Protein AF-A0A539E4X2-F1 (afdb_monomer_lite)

Structure (mmCIF, N/CA/C/O backbone):
data_AF-A0A539E4X2-F1
#
_entry.id   AF-A0A539E4X2-F1
#
loop_
_atom_site.group_PDB
_atom_site.id
_atom_site.type_symbol
_atom_site.label_atom_id
_atom_site.label_alt_id
_atom_site.label_comp_id
_atom_site.label_asym_id
_atom_site.label_entity_id
_atom_site.label_seq_id
_atom_site.pdbx_PDB_ins_code
_atom_site.Cartn_x
_atom_site.Cartn_y
_atom_site.Cartn_z
_atom_site.occupancy
_atom_site.B_iso_or_equiv
_atom_site.auth_seq_id
_atom_site.auth_comp_id
_atom_site.auth_asym_id
_atom_site.auth_atom_id
_atom_site.pdbx_PDB_model_num
ATOM 1 N N . MET A 1 1 ? -13.830 -9.307 -0.448 1.00 83.12 1 MET A N 1
ATOM 2 C CA . MET A 1 1 ? -12.886 -9.097 0.669 1.00 83.12 1 MET A CA 1
ATOM 3 C C . MET A 1 1 ? -11.981 -7.964 0.251 1.00 83.12 1 MET A C 1
ATOM 5 O O . MET A 1 1 ? -11.514 -8.007 -0.880 1.00 83.12 1 MET A O 1
ATOM 9 N N . THR A 1 2 ? -11.780 -6.974 1.115 1.00 92.88 2 THR A N 1
ATOM 10 C CA . THR A 1 2 ? -10.928 -5.829 0.786 1.00 92.88 2 THR A CA 1
ATOM 11 C C . THR A 1 2 ? -9.463 -6.242 0.739 1.00 92.88 2 THR A C 1
ATOM 13 O O . THR A 1 2 ? -8.992 -6.926 1.649 1.00 92.88 2 THR A O 1
ATOM 16 N N . ALA A 1 3 ? -8.750 -5.827 -0.303 1.00 92.62 3 ALA A N 1
ATOM 17 C CA . ALA A 1 3 ? -7.318 -6.049 -0.478 1.00 92.62 3 ALA A CA 1
ATOM 18 C C . ALA A 1 3 ? -6.615 -4.746 -0.877 1.00 92.62 3 ALA A C 1
ATOM 20 O O . ALA A 1 3 ? -7.242 -3.842 -1.428 1.00 92.62 3 ALA A O 1
ATOM 21 N N . VAL A 1 4 ? -5.315 -4.650 -0.603 1.00 94.12 4 VAL A N 1
ATOM 22 C CA . VAL A 1 4 ? -4.473 -3.553 -1.098 1.00 94.12 4 VAL A CA 1
ATOM 23 C C . VAL A 1 4 ? -3.965 -3.940 -2.484 1.00 94.12 4 VAL A C 1
ATOM 25 O O . VAL A 1 4 ? -3.352 -4.991 -2.630 1.00 94.12 4 VAL A O 1
ATOM 28 N N . ALA A 1 5 ? -4.230 -3.103 -3.484 1.00 94.31 5 ALA A N 1
ATOM 29 C CA . ALA A 1 5 ? -3.820 -3.321 -4.872 1.00 94.31 5 ALA A CA 1
ATOM 30 C C . ALA A 1 5 ? -2.583 -2.493 -5.258 1.00 94.31 5 ALA A C 1
ATOM 32 O O . ALA A 1 5 ? -1.733 -2.959 -6.011 1.00 94.31 5 ALA A O 1
ATOM 33 N N . GLU A 1 6 ? -2.461 -1.275 -4.723 1.00 95.31 6 GLU A N 1
ATOM 34 C CA . GLU A 1 6 ? -1.315 -0.390 -4.960 1.00 95.31 6 GLU A CA 1
ATOM 35 C C . GLU A 1 6 ? -0.941 0.350 -3.672 1.00 95.31 6 GLU A C 1
ATOM 37 O O . GLU A 1 6 ? -1.808 0.684 -2.859 1.00 95.31 6 GLU A O 1
ATOM 42 N N . ILE A 1 7 ? 0.347 0.635 -3.512 1.00 95.69 7 ILE A N 1
ATOM 43 C CA . ILE A 1 7 ? 0.905 1.516 -2.490 1.00 95.69 7 ILE A CA 1
ATOM 44 C C . ILE A 1 7 ? 1.701 2.614 -3.194 1.00 95.69 7 ILE A C 1
ATOM 46 O O . ILE A 1 7 ? 2.518 2.330 -4.070 1.00 95.69 7 ILE A O 1
ATOM 50 N N . VAL A 1 8 ? 1.487 3.863 -2.783 1.00 95.50 8 VAL A N 1
ATOM 51 C CA . VAL A 1 8 ? 2.258 5.013 -3.265 1.00 95.50 8 VAL A CA 1
ATOM 52 C C . VAL A 1 8 ? 3.367 5.332 -2.269 1.00 95.50 8 VAL A C 1
ATOM 54 O O . VAL A 1 8 ? 3.107 5.502 -1.075 1.00 95.50 8 VAL A O 1
ATOM 57 N N . VAL A 1 9 ? 4.599 5.410 -2.763 1.00 95.00 9 VAL A N 1
ATOM 58 C CA . VAL A 1 9 ? 5.823 5.563 -1.980 1.00 95.00 9 VAL A CA 1
ATOM 59 C C . VAL A 1 9 ? 6.567 6.819 -2.434 1.00 95.00 9 VAL A C 1
ATOM 61 O O . VAL A 1 9 ? 7.131 6.865 -3.523 1.00 95.00 9 VAL A O 1
ATOM 64 N N . GLY A 1 10 ? 6.619 7.832 -1.573 1.00 94.69 10 GLY A N 1
ATOM 65 C CA . GLY A 1 10 ? 7.502 8.984 -1.732 1.00 94.69 10 GLY A CA 1
ATOM 66 C C . GLY A 1 10 ? 8.947 8.574 -1.451 1.00 94.69 10 GLY A C 1
ATOM 67 O O . GLY A 1 10 ? 9.373 8.536 -0.293 1.00 94.69 10 GLY A O 1
ATOM 68 N N . SER A 1 11 ? 9.694 8.212 -2.492 1.00 92.56 11 SER A N 1
ATOM 69 C CA . SER A 1 11 ? 11.064 7.700 -2.385 1.00 92.56 11 SER A CA 1
ATOM 70 C C . SER A 1 11 ? 11.784 7.804 -3.734 1.00 92.56 11 SER A C 1
ATOM 72 O O . SER A 1 11 ? 11.144 7.610 -4.767 1.00 92.56 11 SER A O 1
ATOM 74 N N . PRO A 1 12 ? 13.103 8.083 -3.764 1.00 91.56 12 PRO A N 1
ATOM 75 C CA . PRO A 1 12 ? 13.886 7.912 -4.983 1.00 91.56 12 PRO A CA 1
ATOM 76 C C . PRO A 1 12 ? 13.907 6.433 -5.382 1.00 91.56 12 PRO A C 1
ATOM 78 O O . PRO A 1 12 ? 13.934 5.558 -4.518 1.00 91.56 12 PRO A O 1
ATOM 81 N N . ILE A 1 13 ? 13.949 6.150 -6.683 1.00 93.25 13 ILE A N 1
ATOM 82 C CA . ILE A 1 13 ? 13.906 4.773 -7.198 1.00 93.25 13 ILE A CA 1
ATOM 83 C C . ILE A 1 13 ? 15.247 4.031 -7.073 1.00 93.25 13 ILE A C 1
ATOM 85 O O . ILE A 1 13 ? 15.255 2.805 -6.987 1.00 93.25 13 ILE A O 1
ATOM 89 N N . ASP A 1 14 ? 16.380 4.742 -7.013 1.00 93.50 14 ASP A N 1
ATOM 90 C CA . ASP A 1 14 ? 17.717 4.128 -7.081 1.00 93.50 14 ASP A CA 1
ATOM 91 C C . ASP A 1 14 ? 17.973 3.043 -6.015 1.00 93.50 14 ASP A C 1
ATOM 93 O O . ASP A 1 14 ? 18.451 1.962 -6.373 1.00 93.50 14 ASP A O 1
ATOM 97 N N . PRO A 1 15 ? 17.629 3.238 -4.722 1.00 92.88 15 PRO A N 1
ATOM 98 C CA . PRO A 1 15 ? 17.822 2.196 -3.712 1.00 92.88 15 PRO A CA 1
ATOM 99 C C . PRO A 1 15 ? 16.979 0.941 -3.970 1.00 92.88 15 PRO A C 1
ATOM 101 O O . PRO A 1 15 ? 17.388 -0.163 -3.620 1.00 92.88 15 PRO A O 1
ATOM 104 N N . TRP A 1 16 ? 15.812 1.100 -4.594 1.00 92.69 16 TRP A N 1
ATOM 105 C CA . TRP A 1 16 ? 14.897 0.008 -4.908 1.00 92.69 16 TRP A CA 1
ATOM 106 C C . TRP A 1 16 ? 15.384 -0.814 -6.104 1.00 92.69 16 TRP A C 1
ATOM 108 O O . TRP A 1 16 ? 15.370 -2.045 -6.058 1.00 92.69 16 TRP A O 1
ATOM 118 N N . LEU A 1 17 ? 15.903 -0.146 -7.137 1.00 93.56 17 LEU A N 1
ATOM 119 C CA . LEU A 1 17 ? 16.594 -0.810 -8.246 1.00 93.56 17 LEU A CA 1
ATOM 120 C C . LEU A 1 17 ? 17.804 -1.607 -7.739 1.00 93.56 17 LEU A C 1
ATOM 122 O O . LEU A 1 17 ? 18.009 -2.750 -8.145 1.00 93.56 17 LEU A O 1
ATOM 126 N N . ALA A 1 18 ? 18.573 -1.041 -6.803 1.00 94.06 18 ALA A N 1
ATOM 127 C CA . ALA A 1 18 ? 19.769 -1.678 -6.251 1.00 94.06 18 ALA A CA 1
ATOM 128 C C . ALA A 1 18 ? 19.484 -2.993 -5.500 1.00 94.06 18 ALA A C 1
ATOM 130 O O . ALA A 1 18 ? 20.356 -3.861 -5.451 1.00 94.06 18 ALA A O 1
ATOM 131 N N . ILE A 1 19 ? 18.280 -3.168 -4.941 1.00 91.69 19 ILE A N 1
ATOM 132 C CA . ILE A 1 19 ? 17.862 -4.425 -4.294 1.00 91.69 19 ILE A CA 1
ATOM 133 C C . ILE A 1 19 ? 17.153 -5.397 -5.250 1.00 91.69 19 ILE A C 1
ATOM 135 O O . ILE A 1 19 ? 16.756 -6.482 -4.824 1.00 91.69 19 ILE A O 1
ATOM 139 N N . GLY A 1 20 ? 17.032 -5.043 -6.533 1.00 91.25 20 GLY A N 1
ATOM 140 C CA . GLY A 1 20 ? 16.542 -5.929 -7.587 1.00 91.25 20 GLY A CA 1
ATOM 141 C C . GLY A 1 20 ? 15.102 -5.693 -8.037 1.00 91.25 20 GLY A C 1
ATOM 142 O O . GLY A 1 20 ? 14.577 -6.526 -8.780 1.00 91.25 20 GLY A O 1
ATOM 143 N N . LEU A 1 21 ? 14.455 -4.587 -7.641 1.00 91.06 21 LEU A N 1
ATOM 144 C CA . LEU A 1 21 ? 13.145 -4.249 -8.198 1.00 91.06 21 LEU A CA 1
ATOM 145 C C . LEU A 1 21 ? 13.294 -3.881 -9.673 1.00 91.06 21 LEU A C 1
ATOM 147 O O . LEU A 1 21 ? 14.152 -3.087 -10.049 1.00 91.06 21 LEU A O 1
ATOM 151 N N . THR A 1 22 ? 12.403 -4.415 -10.503 1.00 90.75 22 THR A N 1
ATOM 152 C CA . THR A 1 22 ? 12.198 -3.908 -11.862 1.00 90.75 22 THR A CA 1
ATOM 153 C C . THR A 1 22 ? 11.105 -2.850 -11.810 1.00 90.75 22 THR A C 1
ATOM 155 O O . THR A 1 22 ? 9.989 -3.146 -11.384 1.00 90.75 22 THR A O 1
ATOM 158 N N . ILE A 1 23 ? 11.436 -1.624 -12.212 1.00 92.12 23 ILE A N 1
ATOM 159 C CA . ILE A 1 23 ? 10.525 -0.475 -12.194 1.00 92.12 23 ILE A CA 1
ATOM 160 C C . ILE A 1 23 ? 10.304 -0.012 -13.637 1.00 92.12 23 ILE A C 1
ATOM 162 O O . ILE A 1 23 ? 11.270 0.222 -14.362 1.00 92.12 23 ILE A O 1
ATOM 166 N N . SER A 1 24 ? 9.041 0.123 -14.042 1.00 91.12 24 SER A N 1
ATOM 167 C CA . SER A 1 24 ? 8.611 0.698 -15.323 1.00 91.12 24 SER A CA 1
ATOM 168 C C . SER A 1 24 ? 7.533 1.737 -15.058 1.00 91.12 24 SER A C 1
ATOM 170 O O . SER A 1 24 ? 6.622 1.470 -14.280 1.00 91.12 24 SER A O 1
ATOM 172 N N . ASP A 1 25 ? 7.627 2.905 -15.694 1.00 92.00 25 ASP A N 1
ATOM 173 C CA . ASP A 1 25 ? 6.683 4.020 -15.501 1.00 92.00 25 ASP A CA 1
ATOM 174 C C . ASP A 1 25 ? 6.446 4.350 -14.014 1.00 92.00 25 ASP A C 1
ATOM 176 O O . ASP A 1 25 ? 5.312 4.492 -13.552 1.00 92.00 25 ASP A O 1
ATOM 180 N N . ASP A 1 26 ? 7.546 4.401 -13.255 1.00 93.75 26 ASP A N 1
ATOM 181 C CA . ASP A 1 26 ? 7.581 4.608 -11.803 1.00 93.75 26 ASP A CA 1
ATOM 182 C C . ASP A 1 26 ? 6.811 3.560 -10.981 1.00 93.75 26 ASP A C 1
ATOM 184 O O . ASP A 1 26 ? 6.502 3.782 -9.812 1.00 93.75 26 ASP A O 1
ATOM 188 N N . VAL A 1 27 ? 6.516 2.392 -11.557 1.00 93.12 27 VAL A N 1
ATOM 189 C CA . VAL A 1 27 ? 5.821 1.296 -10.879 1.00 93.12 27 VAL A CA 1
ATOM 190 C C . VAL A 1 27 ? 6.664 0.024 -10.889 1.00 93.12 27 VAL A C 1
ATOM 192 O O . VAL A 1 27 ? 7.100 -0.454 -11.935 1.00 93.12 27 VAL A O 1
ATOM 195 N N . ALA A 1 28 ? 6.862 -0.563 -9.712 1.00 91.38 28 ALA A N 1
ATOM 1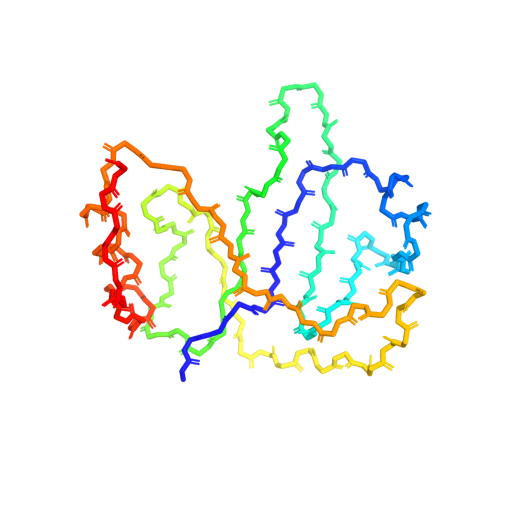96 C CA . ALA A 1 28 ? 7.231 -1.970 -9.573 1.00 91.38 28 ALA A CA 1
ATOM 197 C C . ALA A 1 28 ? 6.001 -2.788 -9.194 1.00 91.38 28 ALA A C 1
ATOM 199 O O . ALA A 1 28 ? 5.060 -2.274 -8.597 1.00 91.38 28 ALA A O 1
ATOM 200 N N . SER A 1 29 ? 6.035 -4.088 -9.460 1.00 88.81 29 SER A N 1
ATOM 201 C CA . SER A 1 29 ? 5.053 -5.005 -8.896 1.00 88.81 29 SER A CA 1
ATOM 202 C C . SER A 1 29 ? 5.741 -6.153 -8.181 1.00 88.81 29 SER A C 1
ATOM 204 O O . SER A 1 29 ? 6.689 -6.752 -8.689 1.00 88.81 29 SER A O 1
ATOM 206 N N . ILE A 1 30 ? 5.288 -6.409 -6.957 1.00 86.25 30 ILE A N 1
ATOM 207 C CA . ILE A 1 30 ? 5.887 -7.367 -6.033 1.00 86.25 30 ILE A CA 1
ATOM 208 C C . ILE A 1 30 ? 4.755 -8.047 -5.285 1.00 86.25 30 ILE A C 1
ATOM 210 O O . ILE A 1 30 ? 3.865 -7.379 -4.770 1.00 86.25 30 ILE A O 1
ATOM 214 N N . GLY A 1 31 ? 4.758 -9.377 -5.207 1.00 84.00 31 GLY A N 1
ATOM 215 C CA . GLY A 1 31 ? 3.796 -10.085 -4.357 1.00 84.00 31 GLY A CA 1
ATOM 216 C C . GLY A 1 31 ? 2.321 -9.759 -4.639 1.00 84.00 31 GLY A C 1
ATOM 217 O O . GLY A 1 31 ? 1.510 -9.807 -3.718 1.00 84.00 31 GLY A O 1
ATOM 218 N N . GLY A 1 32 ? 1.988 -9.377 -5.879 1.00 84.50 32 GLY A N 1
ATOM 219 C CA . GLY A 1 32 ? 0.633 -9.005 -6.296 1.00 84.50 32 GLY A CA 1
ATOM 220 C C . GLY A 1 32 ? 0.193 -7.576 -5.954 1.00 84.50 32 GLY A C 1
ATOM 221 O O . GLY A 1 32 ? -0.967 -7.254 -6.189 1.00 84.50 32 GLY A O 1
ATOM 222 N N . ILE A 1 33 ? 1.080 -6.725 -5.426 1.00 90.88 33 ILE A N 1
ATOM 223 C CA . ILE A 1 33 ? 0.799 -5.314 -5.127 1.00 90.88 33 ILE A CA 1
ATOM 224 C C . ILE A 1 33 ? 1.710 -4.427 -5.977 1.00 90.88 33 ILE A C 1
ATOM 226 O O . ILE A 1 33 ? 2.922 -4.647 -6.055 1.00 90.88 33 ILE A O 1
ATOM 230 N N . ALA A 1 34 ? 1.125 -3.397 -6.584 1.00 92.69 34 ALA A N 1
ATOM 231 C CA . ALA A 1 34 ? 1.873 -2.356 -7.269 1.00 92.69 34 ALA A CA 1
ATOM 232 C C . ALA A 1 34 ? 2.513 -1.388 -6.258 1.00 92.69 34 ALA A C 1
ATOM 234 O O . ALA A 1 34 ? 1.863 -0.901 -5.333 1.00 92.69 34 ALA A O 1
ATOM 235 N N . LEU A 1 35 ? 3.790 -1.082 -6.448 1.00 93.94 35 LEU A N 1
ATOM 236 C CA . LEU A 1 35 ? 4.505 -0.020 -5.756 1.00 93.94 35 LEU A CA 1
ATOM 237 C C . LEU A 1 35 ? 4.723 1.127 -6.732 1.00 93.94 35 LEU A C 1
ATOM 239 O O . LEU A 1 35 ? 5.552 1.008 -7.631 1.00 93.94 35 LEU A O 1
ATOM 243 N N . ARG A 1 36 ? 3.994 2.225 -6.544 1.00 94.94 36 ARG A N 1
ATOM 244 C CA . ARG A 1 36 ? 4.169 3.458 -7.312 1.00 94.94 36 ARG A CA 1
ATOM 245 C C . ARG A 1 36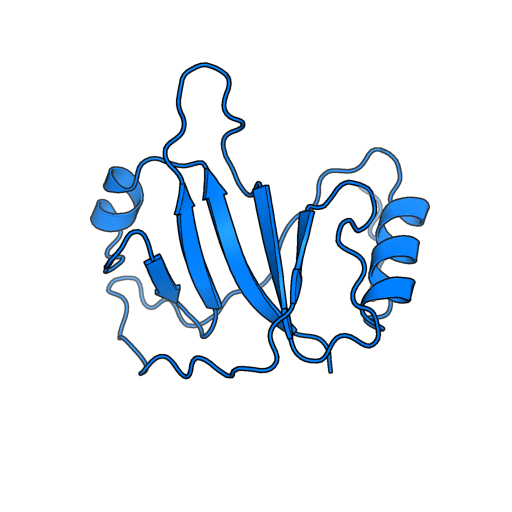 ? 5.118 4.386 -6.578 1.00 94.94 36 ARG A C 1
ATOM 247 O O . ARG A 1 36 ? 4.825 4.803 -5.461 1.00 94.94 36 ARG A O 1
ATOM 254 N N . PHE A 1 37 ? 6.221 4.735 -7.212 1.00 95.00 37 PHE A N 1
ATOM 255 C CA . PHE A 1 37 ? 7.189 5.674 -6.679 1.00 95.00 37 PHE A CA 1
ATOM 256 C C . PHE A 1 37 ? 6.831 7.088 -7.124 1.00 95.00 37 PHE A C 1
ATOM 258 O O . PHE A 1 37 ? 6.586 7.349 -8.296 1.00 95.00 37 PHE A O 1
ATOM 265 N N . GLU A 1 38 ? 6.779 8.012 -6.176 1.00 92.50 38 GLU A N 1
ATOM 266 C CA . GLU A 1 38 ? 6.613 9.433 -6.458 1.00 92.50 38 GLU A CA 1
ATOM 267 C C . GLU A 1 38 ? 7.887 10.167 -6.045 1.00 92.50 38 GLU A C 1
ATOM 269 O O . GLU A 1 38 ? 8.443 9.935 -4.965 1.00 92.50 38 GLU A O 1
ATOM 274 N N . SER A 1 39 ? 8.354 11.068 -6.913 1.00 82.25 39 SER A N 1
ATOM 275 C CA . SER A 1 39 ? 9.524 11.891 -6.624 1.00 82.25 39 SER A CA 1
ATOM 276 C C . SER A 1 39 ? 9.279 12.734 -5.375 1.00 82.25 39 SER A C 1
ATOM 278 O O . SER A 1 39 ? 8.329 13.513 -5.304 1.00 82.25 39 SER A O 1
ATOM 280 N N . ILE A 1 40 ? 10.188 12.632 -4.413 1.00 80.19 40 ILE A N 1
ATOM 281 C CA . ILE A 1 40 ? 10.220 13.514 -3.250 1.00 80.19 40 ILE A CA 1
ATOM 282 C C . ILE A 1 40 ? 10.933 14.817 -3.628 1.00 80.19 40 ILE A C 1
ATOM 284 O O . ILE A 1 40 ? 12.157 14.879 -3.668 1.00 80.19 40 ILE A O 1
ATOM 288 N N . GLY A 1 41 ? 10.160 15.855 -3.953 1.00 71.94 41 GLY A N 1
ATOM 289 C CA . GLY A 1 41 ? 10.676 17.224 -4.068 1.00 71.94 41 GLY A CA 1
ATOM 290 C C . GLY A 1 41 ? 10.865 17.884 -2.698 1.00 71.94 41 GLY A C 1
ATOM 291 O O . GLY A 1 41 ? 10.452 17.329 -1.675 1.00 71.94 41 GLY A O 1
ATOM 292 N N . ASP A 1 42 ? 11.416 19.098 -2.676 1.00 65.12 42 ASP A N 1
ATOM 293 C CA . ASP A 1 42 ? 11.578 19.882 -1.446 1.00 65.12 42 ASP A CA 1
ATOM 294 C C . ASP A 1 42 ? 10.226 20.069 -0.730 1.00 65.12 42 ASP A C 1
ATOM 296 O O . ASP A 1 42 ? 9.288 20.659 -1.268 1.00 65.12 42 ASP A O 1
ATOM 300 N N . GLY A 1 43 ? 10.110 19.524 0.486 1.00 65.25 43 GLY A N 1
ATOM 301 C CA . GLY A 1 43 ? 8.885 19.556 1.299 1.00 65.25 43 GLY A CA 1
ATOM 302 C C . GLY A 1 43 ? 7.924 18.374 1.109 1.00 65.25 43 GLY A C 1
ATOM 303 O O . GLY A 1 43 ? 6.895 18.322 1.782 1.00 65.25 43 GLY A O 1
ATOM 304 N N . SER A 1 44 ? 8.244 17.411 0.240 1.00 70.00 44 SER A N 1
ATOM 305 C CA . SER A 1 44 ? 7.444 16.189 0.072 1.00 70.00 44 SER A CA 1
ATOM 306 C C . SER A 1 44 ? 7.683 15.213 1.225 1.00 70.00 44 SER A C 1
ATOM 308 O O . SER A 1 44 ? 8.813 15.025 1.676 1.00 70.00 44 SER A O 1
ATOM 310 N N . GLN A 1 45 ? 6.620 14.564 1.699 1.00 72.31 45 GLN A N 1
ATOM 311 C CA . GLN A 1 45 ? 6.729 13.565 2.758 1.00 72.31 45 GLN A CA 1
ATOM 312 C C . GLN A 1 45 ? 7.279 12.253 2.184 1.00 72.31 45 GLN A C 1
ATOM 314 O O . GLN A 1 45 ? 6.657 11.640 1.319 1.00 72.31 45 GLN A O 1
ATOM 319 N N . ALA A 1 46 ? 8.439 11.823 2.680 1.00 87.81 46 ALA A N 1
ATOM 320 C CA . ALA A 1 46 ? 8.981 10.507 2.367 1.00 87.81 46 ALA A CA 1
ATOM 321 C C . ALA A 1 46 ? 8.151 9.386 3.018 1.00 87.81 46 ALA A C 1
ATOM 323 O O . ALA A 1 46 ? 7.529 9.580 4.067 1.00 87.81 46 ALA A O 1
ATOM 324 N N . GLY A 1 47 ? 8.195 8.195 2.422 1.00 91.19 47 GLY A N 1
ATOM 325 C CA . GLY A 1 47 ? 7.489 7.007 2.907 1.00 91.19 47 GLY A CA 1
ATOM 326 C C . GLY A 1 47 ? 6.175 6.753 2.174 1.00 91.19 47 GLY A C 1
ATOM 327 O O . GLY A 1 47 ? 6.000 7.169 1.035 1.00 91.19 47 GLY A O 1
ATOM 328 N N . ILE A 1 48 ? 5.258 6.022 2.805 1.00 93.19 48 ILE A N 1
ATOM 329 C CA . ILE A 1 48 ? 3.995 5.619 2.175 1.00 93.19 48 ILE A CA 1
ATOM 330 C C . ILE A 1 48 ? 2.969 6.743 2.317 1.00 93.19 48 ILE A C 1
ATOM 332 O O . ILE A 1 48 ? 2.648 7.154 3.432 1.00 93.19 48 ILE A O 1
ATOM 336 N N . THR A 1 49 ? 2.459 7.239 1.192 1.00 92.94 49 THR A N 1
ATOM 337 C CA . THR A 1 49 ? 1.611 8.444 1.140 1.00 92.94 49 THR A CA 1
ATOM 338 C C . THR A 1 49 ? 0.161 8.150 0.761 1.00 92.94 49 THR A C 1
ATOM 340 O O . THR A 1 49 ? -0.720 8.971 1.031 1.00 92.94 49 THR A O 1
ATOM 343 N N . ALA A 1 50 ? -0.106 6.998 0.142 1.00 95.50 50 ALA A N 1
ATOM 344 C CA . ALA A 1 50 ? -1.448 6.544 -0.210 1.00 95.50 50 ALA A CA 1
ATOM 345 C C . ALA A 1 50 ? -1.493 5.030 -0.456 1.00 95.50 50 ALA A C 1
ATOM 347 O O . ALA A 1 50 ? -0.463 4.391 -0.681 1.00 95.50 50 ALA A O 1
ATOM 348 N N . TRP A 1 51 ? -2.706 4.482 -0.493 1.00 96.56 51 TRP A N 1
ATOM 349 C CA . TRP A 1 51 ? -2.981 3.144 -1.015 1.00 96.56 51 TRP A CA 1
ATOM 350 C C . TRP A 1 51 ? -4.155 3.153 -1.997 1.00 96.56 51 TRP A C 1
ATOM 352 O O . TRP A 1 51 ? -4.979 4.076 -2.012 1.00 96.56 51 TRP A O 1
ATOM 362 N N . THR A 1 52 ? -4.269 2.074 -2.760 1.00 96.44 52 THR A N 1
ATOM 363 C CA . THR A 1 52 ? -5.454 1.735 -3.547 1.00 96.44 52 THR A CA 1
ATOM 364 C C . THR A 1 52 ? -6.040 0.436 -3.015 1.00 96.44 52 THR A C 1
ATOM 366 O O . THR A 1 52 ? -5.332 -0.564 -2.902 1.00 96.44 52 THR A O 1
ATOM 369 N N . LEU A 1 53 ? -7.331 0.449 -2.685 1.00 95.81 53 LEU A N 1
ATOM 370 C CA . LEU A 1 53 ? -8.062 -0.707 -2.182 1.00 95.81 53 LEU A CA 1
ATOM 371 C C . LEU A 1 53 ? -8.930 -1.328 -3.276 1.00 95.81 53 LEU A C 1
ATOM 373 O O . LEU A 1 53 ? -9.552 -0.631 -4.073 1.00 95.81 53 LEU A O 1
ATOM 377 N N . GLN A 1 54 ? -9.027 -2.647 -3.264 1.00 94.00 54 GLN A N 1
ATOM 378 C CA . GLN A 1 54 ? -9.913 -3.414 -4.128 1.00 94.00 54 GLN A CA 1
ATOM 379 C C . GLN A 1 54 ? -10.959 -4.143 -3.293 1.00 94.00 54 GLN A C 1
ATOM 381 O O . GLN A 1 54 ? -10.643 -4.655 -2.221 1.00 94.00 54 GLN A O 1
ATOM 386 N N . GLY A 1 55 ? -12.199 -4.218 -3.787 1.00 92.75 55 GLY A N 1
ATOM 387 C CA . GLY A 1 55 ? -13.273 -4.978 -3.137 1.00 92.75 55 GLY A CA 1
ATOM 388 C C . GLY A 1 55 ? -13.733 -4.395 -1.796 1.00 92.75 55 GLY A C 1
ATOM 389 O O . GLY A 1 55 ? -14.273 -5.135 -0.969 1.00 92.75 55 GLY A O 1
ATOM 390 N N . SER A 1 56 ? -13.484 -3.098 -1.591 1.00 93.31 56 SER A N 1
ATOM 391 C CA . SER A 1 56 ? -13.908 -2.327 -0.421 1.00 93.31 56 SER A CA 1
ATOM 392 C C . SER A 1 56 ? -15.418 -2.060 -0.444 1.00 93.31 56 SER A C 1
ATOM 394 O O . SER A 1 56 ? -15.952 -1.739 -1.505 1.00 93.31 56 SER A O 1
ATOM 396 N N . PRO A 1 57 ? -16.125 -2.141 0.701 1.00 93.00 57 PRO A N 1
ATOM 397 C CA . PRO A 1 57 ? -17.543 -1.778 0.791 1.00 93.00 57 PRO A CA 1
ATOM 398 C C . PRO A 1 57 ? -17.782 -0.259 0.742 1.00 93.00 57 PRO A C 1
ATOM 400 O O . PRO A 1 57 ? -18.918 0.182 0.587 1.00 93.00 57 PRO A O 1
ATOM 403 N N . SER A 1 58 ? -16.725 0.538 0.906 1.00 93.44 58 SER A N 1
ATOM 404 C CA . SER A 1 58 ? -16.743 2.000 0.893 1.00 93.44 58 SER A CA 1
ATOM 405 C C . SER A 1 58 ? -15.841 2.549 -0.208 1.00 93.44 58 SER A C 1
ATOM 407 O O . SER A 1 58 ? -14.901 1.877 -0.631 1.00 93.44 58 SER A O 1
ATOM 409 N N . THR A 1 59 ? -16.094 3.794 -0.615 1.00 95.81 59 THR A N 1
ATOM 410 C CA . THR A 1 59 ? -15.289 4.546 -1.589 1.00 95.81 59 THR A CA 1
ATOM 411 C C . THR A 1 59 ? -14.797 5.893 -1.038 1.00 95.81 59 THR A C 1
ATOM 413 O O . THR A 1 59 ? -14.545 6.828 -1.801 1.00 95.81 59 THR A O 1
ATOM 416 N N . ILE A 1 60 ? -14.685 6.048 0.290 1.00 96.81 60 ILE A N 1
ATOM 417 C CA . ILE A 1 60 ? -14.221 7.309 0.895 1.00 96.81 60 ILE A CA 1
ATOM 418 C C . ILE A 1 60 ? -12.754 7.601 0.557 1.00 96.81 60 ILE A C 1
ATOM 420 O O . ILE A 1 60 ? -11.892 6.734 0.668 1.00 96.81 60 ILE A O 1
ATOM 424 N N . ALA A 1 61 ? -12.449 8.840 0.175 1.00 97.44 61 ALA A N 1
ATOM 425 C CA . ALA A 1 61 ? -11.118 9.208 -0.320 1.00 97.44 61 ALA A CA 1
ATOM 426 C C . ALA A 1 61 ? -10.029 9.287 0.771 1.00 97.44 61 ALA A C 1
ATOM 428 O O . ALA A 1 61 ? -8.838 9.343 0.458 1.00 97.44 61 ALA A O 1
ATOM 429 N N . VAL A 1 62 ? -10.416 9.336 2.049 1.00 97.38 62 VAL A N 1
ATOM 430 C CA . VAL A 1 62 ? -9.496 9.442 3.189 1.00 97.38 62 VAL A CA 1
ATOM 431 C C . VAL A 1 62 ? -10.023 8.607 4.357 1.00 97.38 62 VAL A C 1
ATOM 433 O O . VAL A 1 62 ? -11.146 8.830 4.804 1.00 97.38 62 VAL A O 1
ATOM 436 N N . ILE A 1 63 ? -9.204 7.690 4.875 1.00 97.25 63 ILE A N 1
ATOM 437 C CA . ILE A 1 63 ? -9.497 6.863 6.057 1.00 97.25 63 ILE A CA 1
ATOM 438 C C . ILE A 1 63 ? -8.580 7.322 7.197 1.00 97.25 63 ILE A C 1
ATOM 440 O O . ILE A 1 63 ? -7.390 7.045 7.161 1.00 97.25 63 ILE A O 1
ATOM 444 N N . ASP A 1 64 ? -9.102 8.060 8.183 1.00 96.06 64 ASP A N 1
ATOM 445 C CA . ASP A 1 64 ? -8.332 8.613 9.325 1.00 96.06 64 ASP A CA 1
ATOM 446 C C . ASP A 1 64 ? -7.002 9.297 8.924 1.00 96.06 64 ASP A C 1
ATOM 448 O O . ASP A 1 64 ? -5.953 9.087 9.525 1.00 96.06 64 ASP A O 1
ATOM 452 N N . GLY A 1 65 ? -7.037 10.104 7.858 1.00 94.06 65 GLY A N 1
ATOM 453 C CA . GLY A 1 65 ? -5.861 10.801 7.313 1.00 94.06 65 GLY A CA 1
ATOM 454 C C . GLY A 1 65 ? -5.083 10.024 6.244 1.00 94.06 65 GLY A C 1
ATOM 455 O O . GLY A 1 65 ? -4.233 10.604 5.572 1.00 94.06 65 GLY A O 1
ATOM 456 N N . LEU A 1 66 ? -5.405 8.749 6.017 1.00 94.88 66 LEU A N 1
ATOM 457 C CA . LEU A 1 66 ? -4.773 7.907 5.002 1.00 94.88 66 LEU A CA 1
ATOM 458 C C . LEU A 1 66 ? -5.456 8.109 3.651 1.00 94.88 66 LEU A C 1
ATOM 460 O O . LEU A 1 66 ? -6.624 7.748 3.460 1.00 94.88 66 LEU A O 1
ATOM 464 N N . ARG A 1 67 ? -4.731 8.697 2.695 1.00 96.75 67 ARG A N 1
ATOM 465 C CA . ARG A 1 67 ? -5.231 8.906 1.334 1.00 96.75 67 ARG A CA 1
ATOM 466 C C . ARG A 1 67 ? -5.533 7.556 0.684 1.00 96.75 67 ARG A C 1
ATOM 468 O O . ARG A 1 67 ? -4.660 6.700 0.576 1.00 96.75 67 ARG A O 1
ATOM 475 N N . THR A 1 68 ? -6.774 7.395 0.244 1.00 97.69 68 THR A N 1
ATOM 476 C CA . THR A 1 68 ? -7.320 6.121 -0.218 1.00 97.69 68 THR A CA 1
ATOM 477 C C . THR A 1 68 ? -7.911 6.272 -1.614 1.00 97.69 68 THR A C 1
ATOM 479 O O . THR A 1 68 ? -8.747 7.140 -1.860 1.00 97.69 68 THR A O 1
ATOM 482 N N . ARG A 1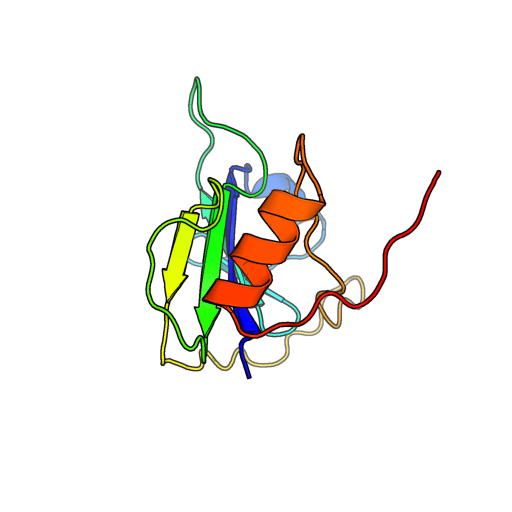 69 ? -7.481 5.408 -2.530 1.00 97.19 69 ARG A N 1
ATOM 483 C CA . ARG A 1 69 ? -8.084 5.210 -3.852 1.00 97.19 69 ARG A CA 1
ATOM 484 C C . ARG A 1 69 ? -8.741 3.835 -3.914 1.00 97.19 69 ARG A C 1
ATOM 486 O O . ARG A 1 69 ? -8.514 3.000 -3.039 1.00 97.19 69 ARG A O 1
ATOM 493 N N . TYR A 1 70 ? -9.522 3.599 -4.961 1.00 96.19 70 TYR A N 1
ATOM 494 C CA . TYR A 1 70 ? -10.204 2.327 -5.176 1.00 96.19 70 TYR A CA 1
ATOM 495 C C . TYR A 1 70 ? -10.038 1.863 -6.613 1.00 96.19 70 TYR A C 1
ATOM 497 O O . TYR A 1 70 ? -9.928 2.690 -7.519 1.00 96.19 70 TYR A O 1
ATOM 505 N N . THR A 1 71 ? -10.027 0.550 -6.803 1.00 93.69 71 THR A N 1
ATOM 506 C CA . THR A 1 71 ? -10.025 -0.072 -8.124 1.00 93.69 71 THR A CA 1
ATOM 507 C C . THR A 1 71 ? -10.884 -1.328 -8.126 1.00 93.69 71 THR A C 1
ATOM 509 O O . THR A 1 71 ? -10.858 -2.112 -7.174 1.00 93.69 71 THR A O 1
ATOM 512 N N . ASP A 1 72 ? -11.612 -1.528 -9.220 1.00 87.56 72 ASP A N 1
ATOM 513 C CA . ASP A 1 72 ? -12.263 -2.801 -9.535 1.00 87.56 72 ASP A CA 1
ATOM 514 C C . ASP A 1 72 ? -11.364 -3.685 -10.415 1.00 87.56 72 ASP A C 1
ATOM 516 O O . ASP A 1 72 ? -11.597 -4.886 -10.553 1.00 87.56 72 ASP A O 1
ATOM 520 N N . GLU A 1 73 ? -10.300 -3.115 -10.986 1.00 80.94 73 GLU A N 1
ATOM 521 C CA . GLU A 1 73 ? -9.403 -3.800 -11.906 1.00 80.94 73 GLU A CA 1
ATOM 522 C C . GLU A 1 73 ? -8.372 -4.645 -11.153 1.00 80.94 73 GLU A C 1
ATOM 524 O O . GLU A 1 73 ? -7.607 -4.156 -10.318 1.00 80.94 73 GLU A O 1
ATOM 529 N N . LEU A 1 74 ? -8.344 -5.941 -11.469 1.00 65.94 74 LEU A N 1
ATOM 530 C CA . LEU A 1 74 ? -7.270 -6.842 -11.072 1.00 65.94 74 LEU A CA 1
ATOM 531 C C . LEU A 1 74 ? -6.095 -6.645 -12.026 1.00 65.94 74 LEU A C 1
ATOM 533 O O . LEU A 1 74 ? -6.079 -7.213 -13.118 1.00 65.94 74 LEU A O 1
ATOM 537 N N . VAL A 1 75 ? -5.082 -5.894 -11.599 1.00 64.56 75 VAL A N 1
ATOM 538 C CA . VAL A 1 75 ? -3.802 -5.880 -12.313 1.00 64.56 75 VAL A CA 1
ATOM 539 C C . VAL A 1 75 ? -3.045 -7.152 -11.939 1.00 64.56 75 VAL A C 1
ATOM 541 O O . VAL A 1 75 ? -2.237 -7.185 -11.010 1.00 64.56 75 VAL A O 1
ATOM 544 N N . ALA A 1 76 ? -3.350 -8.242 -12.643 1.00 61.69 76 ALA A N 1
ATOM 545 C CA . ALA A 1 76 ? -2.600 -9.481 -12.525 1.00 61.69 76 ALA A CA 1
ATOM 546 C C . ALA A 1 76 ? -1.175 -9.229 -13.022 1.00 61.69 76 ALA A C 1
ATOM 548 O O . ALA A 1 76 ? -0.925 -9.127 -14.222 1.00 61.69 76 ALA A O 1
ATOM 549 N N . THR A 1 77 ? -0.235 -9.105 -12.092 1.00 65.81 77 THR A N 1
ATOM 550 C CA . THR A 1 77 ? 1.173 -9.029 -12.467 1.00 65.81 77 THR A CA 1
ATOM 551 C C . THR A 1 77 ? 1.689 -10.451 -12.644 1.00 65.81 77 THR A C 1
ATOM 553 O O . THR A 1 77 ? 1.479 -11.271 -11.742 1.00 65.81 77 THR A O 1
ATOM 556 N N . PRO A 1 78 ? 2.347 -10.781 -13.769 1.00 65.19 78 PRO A N 1
ATOM 557 C CA . PRO A 1 78 ? 3.022 -12.062 -13.889 1.00 65.19 78 PRO A CA 1
ATOM 558 C C . PRO A 1 78 ? 4.001 -12.241 -12.718 1.00 65.19 78 PRO A C 1
ATOM 560 O O . PRO A 1 78 ? 4.640 -11.269 -12.308 1.00 65.19 78 PRO A O 1
ATOM 563 N N . PRO A 1 79 ? 4.127 -13.457 -12.163 1.00 65.38 79 PRO A N 1
ATOM 564 C CA . PRO A 1 79 ? 5.107 -13.711 -11.126 1.00 65.38 79 PRO A CA 1
ATOM 565 C C . PRO A 1 79 ? 6.501 -13.419 -11.681 1.00 65.38 79 PRO A C 1
ATOM 567 O O . PRO A 1 79 ? 6.934 -14.037 -12.653 1.00 65.38 79 PRO A O 1
ATOM 570 N N . VAL A 1 80 ? 7.181 -12.458 -11.064 1.00 73.38 80 VAL A N 1
ATOM 571 C CA . VAL A 1 80 ? 8.583 -12.152 -11.335 1.00 73.38 80 VAL A CA 1
ATOM 572 C C . VAL A 1 80 ? 9.394 -12.743 -10.195 1.00 73.38 80 VAL A C 1
ATOM 574 O O . VAL A 1 80 ? 9.135 -12.452 -9.026 1.00 73.38 80 VAL A O 1
ATOM 577 N N . GLU A 1 81 ? 10.364 -13.591 -10.528 1.00 79.75 81 GLU A N 1
ATOM 578 C CA . GLU A 1 81 ? 11.306 -14.103 -9.541 1.00 79.75 81 GLU A CA 1
ATOM 579 C C . GLU A 1 81 ? 12.223 -12.957 -9.105 1.00 79.75 81 GLU A C 1
ATOM 581 O O . GLU A 1 81 ? 13.064 -12.474 -9.864 1.00 79.75 81 GLU A O 1
ATOM 586 N N . HIS A 1 82 ? 12.004 -12.460 -7.889 1.00 84.56 82 HIS A N 1
ATOM 587 C CA . HIS A 1 82 ? 12.810 -11.381 -7.340 1.00 84.56 82 HIS A CA 1
ATOM 588 C C . HIS A 1 82 ? 14.172 -11.931 -6.873 1.00 84.56 82 HIS A C 1
ATOM 590 O O . HIS A 1 82 ? 14.183 -12.959 -6.194 1.00 84.56 82 HIS A O 1
ATOM 596 N N . PRO A 1 83 ? 15.311 -11.249 -7.114 1.00 87.38 83 PRO A N 1
ATOM 597 C CA . PRO A 1 83 ? 16.645 -11.750 -6.742 1.00 87.38 83 PRO A CA 1
ATOM 598 C C . PRO A 1 83 ? 16.816 -12.100 -5.256 1.00 87.38 83 PRO A C 1
ATOM 600 O O . PRO A 1 83 ? 17.605 -12.967 -4.897 1.00 87.38 83 PRO A O 1
ATOM 603 N N . LEU A 1 84 ? 16.061 -11.424 -4.386 1.00 88.69 84 LEU A N 1
ATOM 604 C CA . LEU A 1 84 ? 16.033 -11.675 -2.939 1.00 88.69 84 LEU A CA 1
ATOM 605 C C . LEU A 1 84 ? 14.965 -12.693 -2.492 1.00 88.69 84 LEU A C 1
ATOM 607 O O . LEU A 1 84 ? 14.740 -12.847 -1.296 1.00 88.69 84 LEU A O 1
ATOM 611 N N . GLY A 1 85 ? 14.268 -13.350 -3.423 1.00 88.06 85 GLY A N 1
ATOM 612 C CA . GLY A 1 85 ? 13.223 -14.330 -3.112 1.00 88.06 85 GLY A CA 1
ATOM 613 C C . GLY A 1 85 ? 11.970 -13.729 -2.467 1.00 88.06 85 GLY A C 1
ATOM 614 O O . GLY A 1 85 ? 11.338 -14.373 -1.634 1.00 88.06 85 GLY A O 1
ATOM 615 N N . VAL A 1 86 ? 11.616 -12.484 -2.805 1.00 86.38 86 VAL A N 1
ATOM 616 C CA . VAL A 1 86 ? 10.415 -11.819 -2.271 1.00 86.38 86 VAL A CA 1
ATOM 617 C C . VAL A 1 86 ? 9.159 -12.472 -2.848 1.00 86.38 86 VAL A C 1
ATOM 619 O O . VAL A 1 86 ? 9.021 -12.573 -4.064 1.00 86.38 86 VAL A O 1
ATOM 622 N N . VAL A 1 87 ? 8.234 -12.882 -1.975 1.00 83.88 87 VAL A N 1
ATOM 623 C CA . VAL A 1 87 ? 7.024 -13.633 -2.365 1.00 83.88 87 VAL A CA 1
ATOM 624 C C . VAL A 1 87 ? 5.715 -12.883 -2.126 1.00 83.88 87 VAL A C 1
ATOM 626 O O . VAL A 1 87 ? 4.749 -13.101 -2.852 1.00 83.88 87 VAL A O 1
ATOM 629 N N . SER A 1 88 ? 5.656 -12.004 -1.124 1.00 87.38 88 SER A N 1
ATOM 630 C CA . SER A 1 88 ? 4.427 -11.304 -0.74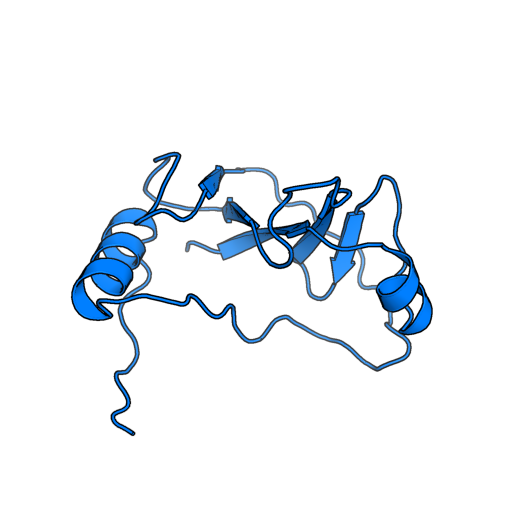2 1.00 87.38 88 SER A CA 1
ATOM 631 C C . SER A 1 88 ? 4.706 -10.106 0.160 1.00 87.38 88 SER A C 1
ATOM 633 O O . SER A 1 88 ? 5.757 -10.023 0.796 1.00 87.38 88 SER A O 1
ATOM 635 N N . PHE A 1 89 ? 3.719 -9.220 0.272 1.00 89.12 89 PHE A N 1
ATOM 636 C CA . PHE A 1 89 ? 3.639 -8.260 1.368 1.00 89.12 89 PHE A CA 1
ATOM 637 C C . PHE A 1 89 ? 3.013 -8.917 2.598 1.00 89.12 89 PHE A C 1
ATOM 639 O O . PHE A 1 89 ? 2.009 -9.617 2.484 1.00 89.12 89 PHE A O 1
ATOM 646 N N . ASP A 1 90 ? 3.604 -8.679 3.766 1.00 91.25 90 ASP A N 1
ATOM 647 C CA . ASP A 1 90 ? 3.095 -9.207 5.037 1.00 91.25 90 ASP A CA 1
ATOM 648 C C . ASP A 1 90 ? 2.161 -8.207 5.729 1.00 91.25 90 ASP A C 1
ATOM 650 O O . ASP A 1 90 ? 1.027 -8.530 6.082 1.00 91.25 90 ASP A O 1
ATOM 654 N N . HIS A 1 91 ? 2.615 -6.962 5.886 1.00 90.94 91 HIS A N 1
ATOM 655 C CA . HIS A 1 91 ? 1.851 -5.924 6.562 1.00 90.94 91 HIS A CA 1
ATOM 656 C C . HIS A 1 91 ? 2.220 -4.522 6.078 1.00 90.94 91 HIS A C 1
ATOM 658 O O . HIS A 1 91 ? 3.309 -4.273 5.563 1.00 90.94 91 HIS A O 1
ATOM 664 N N . LEU A 1 92 ? 1.294 -3.594 6.308 1.00 91.44 92 LEU A N 1
ATOM 665 C CA . LEU A 1 92 ? 1.511 -2.160 6.209 1.00 91.44 92 LEU A CA 1
ATOM 666 C C . LEU A 1 92 ? 1.384 -1.554 7.607 1.00 91.44 92 LEU A C 1
ATOM 668 O O . LEU A 1 92 ? 0.426 -1.848 8.323 1.00 91.44 92 LEU A O 1
ATOM 672 N N . VAL A 1 93 ? 2.339 -0.711 7.995 1.00 93.12 93 VAL A N 1
ATOM 673 C CA . VAL A 1 93 ? 2.337 -0.052 9.307 1.00 93.12 93 VAL A CA 1
ATOM 674 C C . VAL A 1 93 ? 1.771 1.357 9.182 1.00 93.12 93 VAL A C 1
ATOM 676 O O . VAL A 1 93 ? 2.238 2.147 8.365 1.00 93.12 93 VAL A O 1
ATOM 679 N N . VAL A 1 94 ? 0.798 1.680 10.033 1.00 92.50 94 VAL A N 1
ATOM 680 C CA . VAL A 1 94 ? 0.234 3.027 10.173 1.00 92.50 94 VAL A CA 1
ATOM 681 C C . VAL A 1 94 ? 0.638 3.597 11.526 1.00 92.50 94 VAL A C 1
ATOM 683 O O . VAL A 1 94 ? 0.363 3.000 12.566 1.00 92.50 94 VAL A O 1
ATOM 686 N N . MET A 1 95 ? 1.262 4.773 11.513 1.00 92.44 95 MET A N 1
ATOM 687 C CA . MET A 1 95 ? 1.556 5.530 12.728 1.00 92.44 95 MET A CA 1
ATOM 688 C C . MET A 1 95 ? 0.330 6.354 13.119 1.00 92.44 95 MET A C 1
ATOM 690 O O . MET A 1 95 ? -0.176 7.131 12.313 1.00 92.44 95 MET A O 1
ATOM 694 N N . THR A 1 96 ? -0.139 6.208 14.356 1.00 93.75 96 THR A N 1
ATOM 695 C CA . THR A 1 96 ? -1.316 6.928 14.855 1.00 93.75 96 THR A CA 1
ATOM 696 C C . THR A 1 96 ? -1.164 7.321 16.319 1.00 93.75 96 THR A C 1
ATOM 698 O O . THR A 1 96 ? -0.506 6.637 17.099 1.00 93.75 96 THR A O 1
ATOM 701 N N . SER A 1 97 ? -1.805 8.428 16.698 1.00 94.88 97 SER A N 1
ATOM 702 C CA . SER A 1 97 ? -1.959 8.861 18.089 1.00 94.88 97 SER A CA 1
ATOM 703 C C . SER A 1 97 ? -3.107 8.160 18.827 1.00 94.88 97 SER A C 1
ATOM 705 O O . SER A 1 97 ? -3.237 8.324 20.036 1.00 94.88 97 SER A O 1
ATOM 707 N N . SER A 1 98 ? -3.962 7.408 18.125 1.00 95.50 98 SER A N 1
ATOM 708 C CA . SER A 1 98 ? -5.084 6.675 18.715 1.00 95.50 98 SER A CA 1
ATOM 709 C C . SER A 1 98 ? -5.355 5.396 17.929 1.00 95.50 98 SER A C 1
ATOM 711 O O . SER A 1 98 ? -5.921 5.437 16.837 1.00 95.50 98 SER A O 1
ATOM 713 N N . LEU A 1 99 ? -4.969 4.254 18.508 1.00 93.88 99 LEU A N 1
ATOM 714 C CA . LEU A 1 99 ? -5.209 2.938 17.909 1.00 93.88 99 LEU A CA 1
ATOM 715 C C . LEU A 1 99 ? -6.703 2.680 17.701 1.00 93.88 99 LEU A C 1
ATOM 717 O O . LEU A 1 99 ? -7.104 2.273 16.619 1.00 93.88 99 LEU A O 1
ATOM 721 N N . GLU A 1 100 ? -7.529 2.977 18.705 1.00 94.75 100 GLU A N 1
ATOM 722 C CA . GLU A 1 100 ? -8.978 2.769 18.642 1.00 94.75 100 GLU A CA 1
ATOM 723 C C . GLU A 1 100 ? -9.621 3.534 17.477 1.00 94.75 100 GLU A C 1
ATOM 725 O O . GLU A 1 100 ? -10.325 2.935 16.662 1.00 94.75 100 GLU A O 1
ATOM 730 N N . ARG A 1 101 ? -9.321 4.835 17.340 1.00 96.81 101 ARG A N 1
ATOM 731 C CA . ARG A 1 101 ? -9.879 5.668 16.264 1.00 96.81 101 ARG A CA 1
ATOM 732 C C . ARG A 1 101 ? -9.453 5.162 14.886 1.00 96.81 101 ARG A C 1
ATOM 734 O O . ARG A 1 101 ? -10.300 5.000 14.009 1.00 96.81 101 ARG A O 1
ATOM 741 N N . THR A 1 102 ? -8.160 4.898 14.696 1.00 96.69 102 THR A N 1
ATOM 742 C CA . THR A 1 102 ? -7.629 4.475 13.394 1.00 96.69 102 THR A CA 1
ATOM 743 C C . THR A 1 102 ? -8.121 3.083 13.011 1.00 96.69 102 THR A C 1
ATOM 745 O O . THR A 1 102 ? -8.582 2.889 11.887 1.00 96.69 102 THR A O 1
ATOM 748 N N . CYS A 1 103 ? -8.093 2.119 13.936 1.00 96.25 103 CYS A N 1
ATOM 749 C CA . CYS A 1 103 ? -8.598 0.771 13.680 1.00 96.25 103 CYS A CA 1
ATOM 750 C C . CYS A 1 103 ? -10.100 0.782 13.373 1.00 96.25 103 CYS A C 1
ATOM 752 O O . CYS A 1 103 ? -10.507 0.157 12.398 1.00 96.25 103 CYS A O 1
ATOM 754 N N . GLY A 1 104 ? -10.908 1.540 14.124 1.00 96.75 104 GLY A N 1
ATOM 755 C CA . GLY A 1 104 ? -12.346 1.657 13.869 1.00 96.75 104 GLY A CA 1
ATOM 756 C C . GLY A 1 104 ? -12.670 2.284 12.509 1.00 96.75 104 GLY A C 1
ATOM 757 O O . G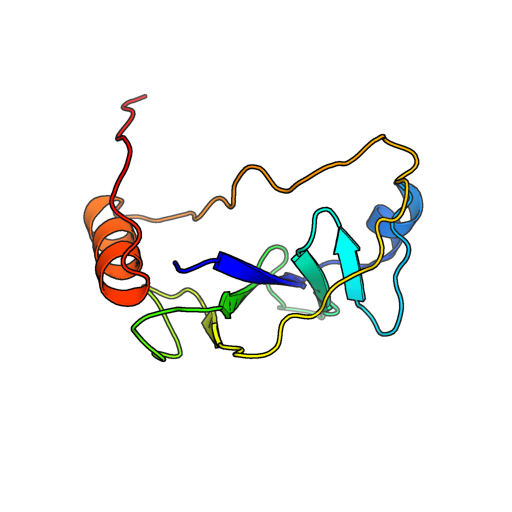LY A 1 104 ? -13.573 1.818 11.811 1.00 96.75 104 GLY A O 1
ATOM 758 N N . ALA A 1 105 ? -11.909 3.300 12.087 1.00 97.06 105 ALA A N 1
ATOM 759 C CA . ALA A 1 105 ? -12.061 3.913 10.767 1.00 97.06 105 ALA A CA 1
ATOM 760 C C . ALA A 1 105 ? -11.699 2.944 9.629 1.00 97.06 105 ALA A C 1
ATOM 762 O O . ALA A 1 105 ? -12.426 2.866 8.632 1.00 97.06 105 ALA A O 1
ATOM 763 N N . ILE A 1 106 ? -10.608 2.184 9.782 1.00 96.31 106 ILE A N 1
ATOM 764 C CA . ILE A 1 106 ? -10.198 1.153 8.820 1.00 96.31 106 ILE A CA 1
ATOM 765 C C . ILE A 1 106 ? -11.253 0.051 8.746 1.00 96.31 106 ILE A C 1
ATOM 767 O O . ILE A 1 106 ? -11.695 -0.280 7.648 1.00 96.31 106 ILE A O 1
ATOM 771 N N . GLU A 1 107 ? -11.704 -0.485 9.878 1.00 96.44 107 GLU A N 1
ATOM 772 C CA . GLU A 1 107 ? -12.713 -1.546 9.919 1.00 96.44 107 GLU A CA 1
ATOM 773 C C . GLU A 1 107 ? -14.029 -1.096 9.281 1.00 96.44 107 GLU A C 1
ATOM 775 O O . GLU A 1 107 ? -14.546 -1.776 8.399 1.00 96.44 107 GLU A O 1
ATOM 780 N N . SER A 1 108 ? -14.519 0.096 9.626 1.00 95.88 108 SER A N 1
ATOM 781 C CA . SER A 1 108 ? -15.766 0.635 9.063 1.00 95.88 108 SER A CA 1
ATOM 782 C C . SER A 1 108 ? -15.689 0.847 7.549 1.00 95.88 108 SER A C 1
ATOM 784 O O . SER A 1 108 ? -16.680 0.677 6.844 1.00 95.88 108 SER A O 1
ATOM 786 N N . SER A 1 109 ? -14.514 1.223 7.037 1.00 95.88 109 SER A N 1
ATOM 787 C CA . SER A 1 109 ? -14.333 1.535 5.614 1.00 95.88 109 SER A CA 1
ATOM 788 C C . SER A 1 109 ? -14.034 0.300 4.774 1.00 95.88 109 SER A C 1
ATOM 790 O O . SER A 1 109 ? -14.461 0.217 3.628 1.00 95.88 109 SER A O 1
ATOM 792 N N . THR A 1 110 ? -13.298 -0.660 5.331 1.00 95.38 110 THR A N 1
ATOM 793 C CA . THR A 1 110 ? -12.774 -1.821 4.597 1.00 95.38 110 THR A CA 1
ATOM 794 C C . THR A 1 110 ? -13.494 -3.123 4.939 1.00 95.38 110 THR A C 1
ATOM 796 O O . THR A 1 110 ? -13.325 -4.118 4.237 1.00 95.38 110 THR A O 1
ATOM 799 N N . GLY A 1 111 ? -14.266 -3.166 6.024 1.00 94.56 111 GLY A N 1
ATOM 800 C CA . GLY A 1 111 ? -14.823 -4.398 6.581 1.00 94.56 111 GLY A CA 1
ATOM 801 C C . GLY A 1 111 ? -13.770 -5.363 7.142 1.00 94.56 111 GLY A C 1
ATOM 802 O O . GLY A 1 111 ? -14.106 -6.508 7.437 1.00 94.56 111 GLY A O 1
ATOM 803 N N . ALA A 1 112 ? -12.499 -4.955 7.253 1.00 92.75 112 ALA A N 1
ATOM 804 C CA . ALA A 1 112 ? -11.444 -5.771 7.841 1.00 92.75 112 ALA A CA 1
ATOM 805 C C . ALA A 1 112 ? -11.465 -5.620 9.374 1.00 92.75 112 ALA A C 1
ATOM 807 O O . ALA A 1 112 ? -11.168 -4.531 9.867 1.00 92.75 112 ALA A O 1
ATOM 808 N N . PRO A 1 113 ? -11.790 -6.680 10.136 1.00 92.94 113 PRO A N 1
ATOM 809 C CA . PRO A 1 113 ? -11.946 -6.567 11.579 1.00 92.94 113 PRO A CA 1
ATOM 810 C C . PRO A 1 113 ? -10.600 -6.409 12.289 1.00 92.94 113 PRO A C 1
ATOM 812 O O . PRO A 1 113 ? -9.581 -6.966 11.855 1.00 92.94 113 PRO A O 1
ATOM 815 N N . LEU A 1 114 ? -10.605 -5.720 13.432 1.00 93.81 114 LEU A N 1
ATOM 816 C CA . LEU A 1 114 ? -9.461 -5.701 14.342 1.00 93.81 114 LEU A CA 1
ATOM 817 C C . LEU A 1 114 ? -9.094 -7.129 14.775 1.00 93.81 114 LEU A C 1
ATOM 819 O O . LEU A 1 114 ? -9.872 -7.825 15.424 1.00 93.81 114 LEU A O 1
ATOM 823 N N . LYS A 1 115 ? -7.875 -7.567 14.441 1.00 93.06 115 LYS A N 1
ATOM 824 C CA . LYS A 1 115 ? -7.421 -8.936 14.738 1.00 93.06 115 LYS A CA 1
ATOM 825 C C . LYS A 1 115 ? -6.818 -9.096 16.131 1.00 93.06 115 LYS A C 1
ATOM 827 O O . LYS A 1 115 ? -6.982 -10.142 16.752 1.00 93.06 115 LYS A O 1
ATOM 832 N N . ARG A 1 116 ? -6.044 -8.109 16.591 1.00 93.56 116 ARG A N 1
ATOM 833 C CA . ARG A 1 116 ? -5.281 -8.183 17.844 1.00 93.56 116 ARG A CA 1
ATOM 834 C C . ARG A 1 116 ? -4.837 -6.794 18.301 1.00 93.56 116 ARG A C 1
ATOM 836 O O . ARG A 1 116 ? -4.446 -5.979 17.475 1.00 93.56 116 ARG A O 1
ATOM 843 N N . ILE A 1 117 ? -4.792 -6.599 19.619 1.00 90.44 117 ILE A N 1
ATOM 844 C CA . ILE A 1 117 ? -4.077 -5.503 20.288 1.00 90.44 117 ILE A CA 1
ATOM 845 C C . ILE A 1 1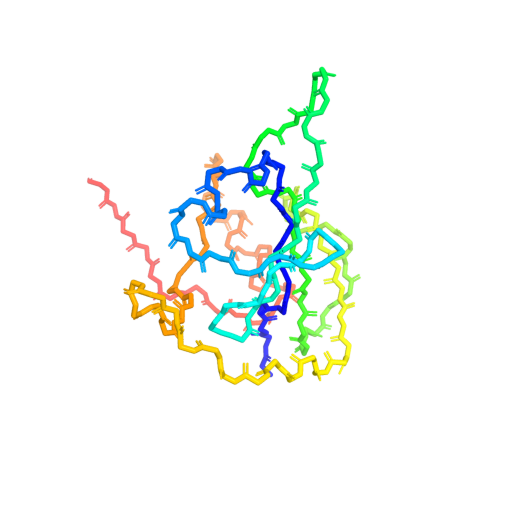17 ? -2.867 -6.104 21.017 1.00 90.44 117 ILE A C 1
ATOM 847 O O . ILE A 1 117 ? -2.941 -7.216 21.551 1.00 90.44 117 ILE A O 1
ATOM 851 N N . ARG A 1 118 ? -1.726 -5.413 20.992 1.00 85.56 118 ARG A N 1
ATOM 852 C CA . ARG A 1 118 ? -0.532 -5.798 21.748 1.00 85.56 118 ARG A CA 1
ATOM 853 C C . ARG A 1 118 ? -0.039 -4.589 22.530 1.00 85.56 118 ARG A C 1
ATOM 855 O O . ARG A 1 118 ? 0.375 -3.612 21.919 1.00 85.56 118 ARG A O 1
ATOM 862 N N . GLU A 1 119 ? -0.049 -4.706 23.849 1.00 78.56 119 GLU A N 1
ATOM 863 C CA . GLU A 1 119 ? 0.612 -3.752 24.738 1.00 78.56 119 GLU A CA 1
ATOM 864 C C . GLU A 1 119 ? 2.132 -3.993 24.722 1.00 78.56 119 GLU A C 1
ATOM 866 O O . GLU A 1 119 ? 2.579 -5.125 24.483 1.00 78.56 119 GLU A O 1
ATOM 871 N N . ALA A 1 120 ? 2.910 -2.923 24.893 1.00 61.34 120 ALA A N 1
ATOM 872 C CA . ALA A 1 120 ? 4.372 -2.968 24.950 1.00 61.34 120 ALA A CA 1
ATOM 873 C C . ALA A 1 120 ? 4.880 -3.392 26.333 1.00 61.34 120 ALA A C 1
ATOM 875 O O . ALA A 1 120 ? 4.246 -3.004 27.340 1.00 61.34 120 ALA A O 1
#

Secondary structure (DSSP, 8-state):
--EEEEEEEES-SHHHHHTT---BTTEEEETTEEEEEE---TTPPPEEEEEEEES-S---SEETTEEEEEE-----PPPP--TT------------S-HHHHHHHHHHHH----------

Radius of gyration: 15.34 Å; chains: 1; bounding box: 37×34×40 Å

Foldseek 3Di:
DKDWAEWEFADDCVVVVVQFFDADPQWTDAQRHIYHYDHDDVPRDGGTQEIEMEPKPAQDQAQVNHGYHYDPDRPDDPDDCGPVRGNHDDDDDDDDPDPVRRQVSCCVTGVPHDDDDDDD

Sequence (120 aa):
MTAVAEIVVGSPIDPWLAIGLTISDDVASIGGIALRFESIGDGSQAGITAWTLQGSPSTIAVIDGLRTRYTDELVATPPVEHPLGVVSFDHLVVMTSSLERTCGAIESSTGAPLKRIREA

pLDDT: mean 89.53, std 8.97, range [61.34, 97.69]